Protein AF-A0A7U9DTU9-F1 (afdb_monomer_lite)

Organism: NCBI:txid1200984

Foldseek 3Di:
DAWDCDPVRDIDDDDDDPVNLVVVLVVLCVQQVLLQAEAEAADDPNDPLNSSRPVNNVVNVHYYHYPPDLPDQPPVVVVVVIPLPDQDPVLCPDCPGSSVSCCVRGDRDDPPPPPPDD

Secondary structure (DSSP, 8-state):
-EEE--TTSS-EEE---HHHHHHHHHHHHHHTGGGSSEEEE-S-TTSTHHHHHHHHHHTTT-EEEE---TTS---GGGGTTS---PPPTTGGG-TTSHHHHHHHHH------------

Structure (mmCIF, N/CA/C/O backbone):
data_AF-A0A7U9DTU9-F1
#
_entry.id   AF-A0A7U9DTU9-F1
#
loop_
_atom_site.group_PDB
_atom_site.id
_atom_site.type_symbol
_atom_site.label_atom_id
_atom_site.label_alt_id
_atom_site.label_comp_id
_atom_site.label_asym_id
_atom_site.label_entity_id
_atom_site.label_seq_id
_atom_site.pdbx_PDB_ins_code
_atom_site.Cartn_x
_atom_site.Cartn_y
_atom_site.Cartn_z
_atom_site.occupancy
_atom_site.B_iso_or_equiv
_atom_site.auth_seq_id
_atom_site.auth_comp_id
_atom_site.auth_asym_id
_atom_site.auth_atom_id
_atom_site.pdbx_PDB_model_num
ATOM 1 N N . MET A 1 1 ? -0.194 1.033 -13.771 1.00 90.25 1 MET A N 1
ATOM 2 C CA . MET A 1 1 ? 1.094 0.638 -14.382 1.00 90.25 1 MET A CA 1
ATOM 3 C C . MET A 1 1 ? 2.208 1.341 -13.628 1.00 90.25 1 MET A C 1
ATOM 5 O O . MET A 1 1 ? 2.051 2.524 -13.355 1.00 90.25 1 MET A O 1
ATOM 9 N N . ILE A 1 2 ? 3.275 0.627 -13.269 1.00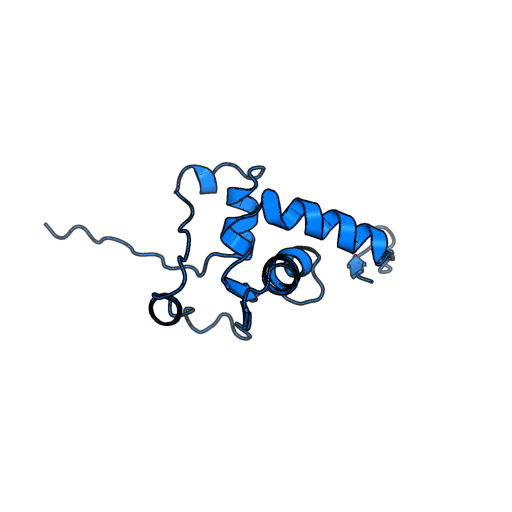 93.00 2 ILE A N 1
ATOM 10 C CA . ILE A 1 2 ? 4.460 1.169 -12.576 1.00 93.00 2 ILE A CA 1
ATOM 11 C C . ILE A 1 2 ? 5.685 0.922 -13.457 1.00 93.00 2 ILE A C 1
ATOM 13 O O . ILE A 1 2 ? 5.783 -0.138 -14.070 1.00 93.00 2 ILE A O 1
ATOM 17 N N . TYR A 1 3 ? 6.613 1.875 -13.540 1.00 94.06 3 TYR A N 1
ATOM 18 C CA . TYR A 1 3 ? 7.859 1.710 -14.293 1.00 94.06 3 TYR A CA 1
ATOM 19 C C . TYR A 1 3 ? 9.034 1.425 -13.358 1.00 94.06 3 TYR A C 1
ATOM 21 O O . TYR A 1 3 ? 9.155 2.031 -12.299 1.00 94.06 3 TYR A O 1
ATOM 29 N N . THR A 1 4 ? 9.924 0.527 -13.779 1.00 91.69 4 THR A N 1
ATOM 30 C CA . THR A 1 4 ? 11.178 0.201 -13.076 1.00 91.69 4 THR A CA 1
ATOM 31 C C . THR A 1 4 ? 12.372 0.403 -14.007 1.00 91.69 4 THR A C 1
ATOM 33 O O . THR A 1 4 ? 12.200 0.354 -15.222 1.00 91.69 4 THR A O 1
ATOM 36 N N . SER A 1 5 ? 13.576 0.636 -13.472 1.00 90.75 5 SER A N 1
ATOM 37 C CA . SER A 1 5 ? 14.767 1.043 -14.247 1.00 90.75 5 SER A CA 1
ATOM 38 C C . SER A 1 5 ? 15.164 0.076 -15.373 1.00 90.75 5 SER A C 1
ATOM 40 O O . SER A 1 5 ? 15.612 0.524 -16.425 1.00 90.75 5 SER A O 1
ATOM 42 N N . GLY A 1 6 ? 14.943 -1.230 -15.188 1.00 89.19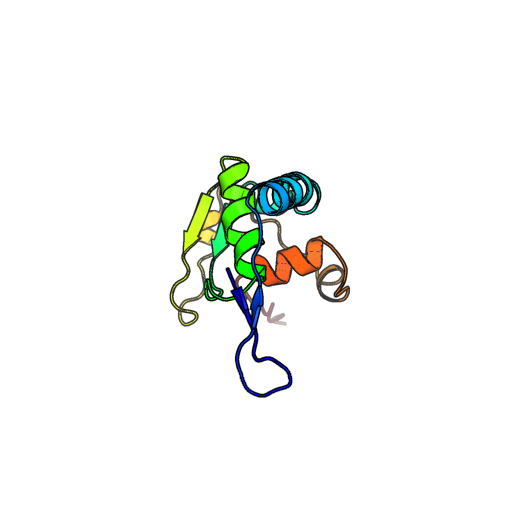 6 GLY A N 1
ATOM 43 C CA . GLY A 1 6 ? 15.267 -2.268 -16.168 1.00 89.19 6 GLY A CA 1
ATOM 44 C C . GLY A 1 6 ? 16.776 -2.518 -16.321 1.00 89.19 6 GLY A C 1
ATOM 45 O O . GLY A 1 6 ? 17.583 -1.601 -16.419 1.00 89.19 6 GLY A O 1
ATOM 46 N N . SER A 1 7 ? 17.181 -3.787 -16.404 1.00 91.12 7 SER A N 1
ATOM 47 C CA . SER A 1 7 ? 18.598 -4.181 -16.524 1.00 91.12 7 SER A CA 1
ATOM 48 C C . SER A 1 7 ? 19.285 -3.741 -17.825 1.00 91.12 7 SER A C 1
ATOM 50 O O . SER A 1 7 ? 20.506 -3.720 -17.897 1.00 91.12 7 SER A O 1
ATOM 52 N N . THR A 1 8 ? 18.517 -3.381 -18.856 1.00 92.50 8 THR A N 1
ATOM 53 C CA . THR A 1 8 ? 19.020 -2.949 -20.171 1.00 92.50 8 THR A CA 1
ATOM 54 C C . THR A 1 8 ? 19.100 -1.423 -20.307 1.00 92.50 8 THR A C 1
ATOM 56 O O . THR A 1 8 ? 19.211 -0.919 -21.422 1.00 92.50 8 THR A O 1
ATOM 59 N N . GLY A 1 9 ? 18.932 -0.677 -19.207 1.00 92.12 9 GLY A N 1
ATOM 60 C CA . GLY A 1 9 ? 18.902 0.792 -19.199 1.00 92.12 9 GLY A CA 1
ATOM 61 C C . GLY A 1 9 ? 17.630 1.418 -19.787 1.00 92.12 9 GLY A C 1
ATOM 62 O O . GLY A 1 9 ? 17.535 2.638 -19.885 1.00 92.12 9 GLY A O 1
ATOM 63 N N . ARG A 1 10 ? 16.644 0.601 -20.181 1.00 93.69 10 ARG A N 1
ATOM 64 C CA . ARG A 1 10 ? 15.322 1.051 -20.638 1.00 93.69 10 ARG A CA 1
ATOM 65 C C . ARG A 1 10 ? 14.273 0.672 -19.593 1.00 93.69 10 ARG A C 1
ATOM 67 O O . ARG A 1 10 ? 14.215 -0.514 -19.246 1.00 93.69 10 ARG A O 1
ATOM 74 N N . PRO A 1 11 ? 13.430 1.620 -19.140 1.00 95.25 11 PRO A N 1
ATOM 75 C CA . PRO A 1 11 ? 12.416 1.316 -18.151 1.00 95.25 11 PRO A CA 1
ATOM 76 C C . PRO A 1 11 ? 11.455 0.220 -18.608 1.00 95.25 11 PRO A C 1
ATOM 78 O O . PRO A 1 11 ? 11.002 0.210 -19.754 1.00 95.25 11 PRO A O 1
ATOM 81 N N . LYS A 1 12 ? 11.121 -0.691 -17.693 1.00 94.75 12 LYS A N 1
ATOM 82 C CA . LYS A 1 12 ? 10.145 -1.759 -17.923 1.00 94.75 12 LYS A CA 1
ATOM 83 C C . LYS A 1 12 ? 8.843 -1.422 -17.214 1.00 94.75 12 LYS A C 1
ATOM 85 O O . LYS A 1 12 ? 8.845 -1.114 -16.022 1.00 94.75 12 LYS A O 1
ATOM 90 N N . GLY A 1 13 ? 7.747 -1.495 -17.960 1.00 94.50 13 GLY A N 1
ATOM 91 C CA . GLY A 1 13 ? 6.402 -1.315 -17.442 1.00 94.50 13 GLY A CA 1
ATOM 92 C C . GLY A 1 13 ? 5.877 -2.579 -16.774 1.00 94.50 13 GLY A C 1
ATOM 93 O O . GLY A 1 13 ? 5.785 -3.623 -17.412 1.00 94.50 13 GLY A O 1
ATOM 94 N N . VAL A 1 14 ? 5.496 -2.471 -15.507 1.00 95.19 14 VAL A N 1
ATOM 95 C CA . VAL A 1 14 ? 4.771 -3.500 -14.763 1.00 95.19 14 VAL A CA 1
ATOM 96 C C . VAL A 1 14 ? 3.280 -3.184 -14.844 1.00 95.19 14 VAL A C 1
ATOM 98 O O . VAL A 1 14 ? 2.807 -2.145 -14.361 1.00 95.19 14 VAL A O 1
ATOM 101 N N . VAL A 1 15 ? 2.538 -4.079 -15.492 1.00 96.31 15 VAL A N 1
ATOM 102 C CA . VAL A 1 15 ? 1.077 -4.024 -15.584 1.00 96.31 15 VAL A CA 1
ATOM 103 C C . VAL A 1 15 ? 0.493 -4.805 -14.413 1.00 96.31 15 VAL A C 1
ATOM 105 O O . VAL A 1 15 ? 0.930 -5.912 -14.119 1.00 96.31 15 VAL A O 1
ATOM 108 N N . ILE A 1 16 ? -0.480 -4.202 -13.733 1.00 94.88 16 ILE A N 1
ATOM 109 C CA . ILE A 1 16 ? -1.194 -4.804 -12.607 1.00 94.88 16 ILE A CA 1
ATOM 110 C C . ILE A 1 16 ? -2.669 -4.772 -12.976 1.00 94.88 16 ILE A C 1
ATOM 112 O O . ILE A 1 16 ? -3.209 -3.701 -13.259 1.00 94.88 16 ILE A O 1
ATOM 116 N N . GLU A 1 17 ? -3.305 -5.935 -12.988 1.00 97.62 17 GLU A N 1
ATOM 117 C CA . GLU A 1 17 ? -4.732 -6.036 -13.256 1.00 97.62 17 GLU A CA 1
ATOM 118 C C . GLU A 1 17 ? -5.561 -5.591 -12.048 1.00 97.62 17 GLU A C 1
ATOM 120 O O . GLU A 1 17 ? -5.176 -5.790 -10.893 1.00 97.62 17 GLU A O 1
ATOM 125 N N . HIS A 1 18 ? -6.749 -5.041 -12.308 1.00 96.81 18 HIS A N 1
ATOM 126 C CA . HIS A 1 18 ? -7.660 -4.606 -11.248 1.00 96.81 18 HIS A CA 1
ATOM 127 C C . HIS A 1 18 ? -8.023 -5.739 -10.279 1.00 96.81 18 HIS A C 1
ATOM 129 O O . HIS A 1 18 ? -8.082 -5.509 -9.073 1.00 96.81 18 HIS A O 1
ATOM 135 N N . HIS A 1 19 ? -8.218 -6.966 -10.775 1.00 97.94 19 HIS A N 1
ATOM 136 C CA . HIS A 1 19 ? -8.566 -8.115 -9.936 1.00 97.94 19 HIS A CA 1
ATOM 137 C C . HIS A 1 19 ? -7.417 -8.502 -8.983 1.00 97.94 19 HIS A C 1
ATOM 139 O O . HIS A 1 19 ? -7.648 -8.827 -7.814 1.00 97.94 19 HIS A O 1
ATOM 145 N N . ALA A 1 20 ? -6.170 -8.417 -9.461 1.00 97.50 20 ALA A N 1
ATOM 146 C CA . ALA A 1 20 ? -4.980 -8.696 -8.668 1.00 97.50 20 ALA A CA 1
ATOM 147 C C . ALA A 1 20 ? -4.818 -7.644 -7.565 1.00 97.50 20 ALA A C 1
ATOM 149 O O . ALA A 1 20 ? -4.599 -7.988 -6.402 1.00 97.50 20 ALA A O 1
ATOM 150 N N . LEU A 1 21 ? -5.024 -6.367 -7.906 1.00 96.19 21 LEU A N 1
ATOM 151 C CA . LEU A 1 21 ? -5.025 -5.274 -6.936 1.00 96.19 21 LEU A CA 1
ATOM 152 C C . LEU A 1 21 ? -6.140 -5.436 -5.891 1.00 96.19 21 LEU A C 1
ATOM 154 O O . LEU A 1 21 ? -5.878 -5.308 -4.699 1.00 96.19 21 LEU A O 1
ATOM 158 N N . ALA A 1 22 ? -7.366 -5.758 -6.305 1.00 97.19 22 ALA A N 1
ATOM 159 C CA . ALA A 1 22 ? -8.482 -5.967 -5.383 1.00 97.19 22 ALA A CA 1
ATOM 160 C C . ALA A 1 22 ? -8.206 -7.119 -4.402 1.00 97.19 22 ALA A C 1
ATOM 162 O O . ALA A 1 22 ? -8.440 -6.986 -3.200 1.00 97.19 22 ALA A O 1
ATOM 163 N N . THR A 1 23 ? -7.635 -8.222 -4.895 1.00 97.69 23 THR A N 1
ATOM 164 C CA . THR A 1 23 ? -7.234 -9.373 -4.070 1.00 97.69 23 THR A CA 1
ATOM 165 C C . THR A 1 23 ? -6.152 -8.988 -3.062 1.00 97.69 23 THR A C 1
ATOM 167 O O . THR A 1 23 ? -6.236 -9.343 -1.883 1.00 97.69 23 THR A O 1
ATOM 170 N N . TYR A 1 24 ? -5.149 -8.228 -3.509 1.00 96.25 24 TYR A N 1
ATOM 171 C CA . TYR A 1 24 ? -4.112 -7.689 -2.638 1.00 96.25 24 TYR A CA 1
ATOM 172 C C . TYR A 1 24 ? -4.712 -6.810 -1.533 1.00 96.25 24 TYR A C 1
ATOM 174 O O . TYR A 1 24 ? -4.435 -7.039 -0.358 1.00 96.25 24 TYR A O 1
ATOM 182 N N . LEU A 1 25 ? -5.582 -5.858 -1.884 1.00 95.50 25 LEU A N 1
ATOM 183 C CA . LEU A 1 25 ? -6.188 -4.929 -0.926 1.00 95.50 25 LEU A CA 1
ATOM 184 C C . LEU A 1 25 ? -7.101 -5.635 0.081 1.00 95.50 25 LEU A C 1
ATOM 186 O O . LEU A 1 25 ? -7.104 -5.279 1.258 1.00 95.50 25 LEU A O 1
ATOM 190 N N . HIS A 1 26 ? -7.814 -6.683 -0.338 1.00 96.06 26 HIS A N 1
ATOM 191 C CA . HIS A 1 26 ? -8.593 -7.514 0.577 1.00 96.06 26 HIS A CA 1
ATOM 192 C C . HIS A 1 26 ? -7.712 -8.132 1.676 1.00 96.06 26 HIS A C 1
ATOM 194 O O . HIS A 1 26 ? -8.058 -8.069 2.855 1.00 96.06 26 HIS A O 1
ATOM 200 N N . ARG A 1 27 ? -6.533 -8.657 1.311 1.00 95.00 27 ARG A N 1
ATOM 201 C CA . ARG A 1 27 ? -5.550 -9.167 2.283 1.00 95.00 27 ARG A CA 1
ATOM 202 C C . ARG A 1 27 ? -4.878 -8.049 3.078 1.00 95.00 27 ARG A C 1
ATOM 204 O O . ARG A 1 27 ? -4.605 -8.223 4.264 1.00 95.00 27 ARG A O 1
ATOM 211 N N . ALA A 1 28 ? -4.619 -6.906 2.451 1.00 90.31 28 ALA A N 1
ATOM 212 C CA . ALA A 1 28 ? -3.976 -5.765 3.091 1.00 90.31 28 ALA A CA 1
ATOM 213 C C . ALA A 1 28 ? -4.807 -5.233 4.268 1.00 90.31 28 ALA A C 1
ATOM 215 O O . ALA A 1 28 ? -4.241 -4.902 5.303 1.00 90.31 28 ALA A O 1
ATOM 216 N N . ARG A 1 29 ? -6.142 -5.230 4.163 1.00 89.12 29 ARG A N 1
ATOM 217 C CA . ARG A 1 29 ? -7.038 -4.769 5.240 1.00 89.12 29 ARG A CA 1
ATOM 218 C C . ARG A 1 29 ? -6.889 -5.554 6.543 1.00 89.12 29 ARG A C 1
ATOM 220 O O . ARG A 1 29 ? -6.931 -4.956 7.613 1.00 89.12 29 ARG A O 1
ATOM 227 N N . SER A 1 30 ? -6.725 -6.874 6.470 1.00 87.94 30 SER A N 1
ATOM 228 C CA . SER A 1 30 ? -6.516 -7.706 7.663 1.00 87.94 30 SER A CA 1
ATOM 229 C C . SER A 1 30 ? -5.053 -7.720 8.108 1.00 87.94 30 SER A C 1
ATOM 231 O O . SER A 1 30 ? -4.775 -7.697 9.303 1.00 87.94 30 SER A O 1
ATOM 233 N N . THR A 1 31 ? -4.117 -7.703 7.156 1.00 87.12 31 THR A N 1
ATOM 234 C CA . THR A 1 31 ? -2.668 -7.736 7.425 1.00 87.12 31 THR A CA 1
ATOM 235 C C . THR A 1 31 ? -2.167 -6.433 8.054 1.00 87.12 31 THR A C 1
ATOM 237 O O . THR A 1 31 ? -1.338 -6.452 8.962 1.00 87.12 31 THR A O 1
ATOM 240 N N . TYR A 1 32 ? -2.701 -5.299 7.599 1.00 80.69 32 TYR A N 1
ATOM 241 C CA . TYR A 1 32 ? -2.351 -3.947 8.028 1.00 80.69 32 TYR A CA 1
ATOM 242 C C . TYR A 1 32 ? -3.562 -3.259 8.660 1.00 80.69 32 TYR A C 1
ATOM 244 O O . TYR A 1 32 ? -3.949 -2.161 8.262 1.00 80.69 32 TYR A O 1
ATOM 252 N N . SER A 1 33 ? -4.184 -3.900 9.650 1.00 79.94 33 SER A N 1
ATOM 253 C CA . SER A 1 33 ? -5.410 -3.395 10.287 1.00 79.94 33 SER A CA 1
ATOM 254 C C . SER A 1 33 ? -5.282 -1.954 10.804 1.00 79.94 33 SER A C 1
ATOM 256 O O . SER A 1 33 ? -6.218 -1.169 10.657 1.00 79.94 33 SER A O 1
ATOM 258 N N . ALA A 1 34 ? -4.102 -1.562 11.296 1.00 74.69 34 ALA A N 1
ATOM 259 C CA . ALA A 1 34 ? -3.796 -0.194 11.731 1.00 74.69 34 ALA A CA 1
ATOM 260 C C . ALA A 1 34 ? -3.917 0.869 10.615 1.00 74.69 34 ALA A C 1
ATOM 262 O O . ALA A 1 34 ? -4.112 2.045 10.904 1.00 74.69 34 ALA A O 1
ATOM 263 N N . MET A 1 35 ? -3.833 0.468 9.343 1.00 79.44 35 MET A N 1
ATOM 264 C CA . MET A 1 35 ? -3.926 1.356 8.180 1.00 79.44 35 MET A CA 1
ATOM 265 C C . MET A 1 35 ? -5.349 1.484 7.621 1.00 79.44 35 MET A C 1
ATOM 267 O O . MET A 1 35 ? -5.550 2.169 6.624 1.00 79.44 35 MET A O 1
ATOM 271 N N . THR A 1 36 ? -6.345 0.822 8.217 1.00 84.75 36 THR A N 1
ATOM 272 C CA . THR A 1 36 ? -7.736 0.874 7.725 1.00 84.75 36 THR A CA 1
ATOM 273 C C . THR A 1 36 ? -8.477 2.153 8.121 1.00 84.75 36 THR A C 1
ATOM 275 O O . THR A 1 36 ? -9.438 2.519 7.452 1.00 84.75 36 THR A O 1
ATOM 278 N N . GLY A 1 37 ? -8.028 2.842 9.177 1.00 81.94 37 GLY A N 1
ATOM 279 C CA . GLY A 1 37 ? -8.647 4.070 9.678 1.00 81.94 37 GLY A CA 1
ATOM 280 C C . GLY A 1 37 ? -8.134 5.324 8.975 1.00 81.94 37 GLY A C 1
ATOM 281 O O . GLY A 1 37 ? -8.820 5.909 8.144 1.00 81.94 37 GLY A O 1
ATOM 282 N N . VAL A 1 38 ? -6.926 5.760 9.322 1.00 79.44 38 VAL A N 1
ATOM 283 C CA . VAL A 1 38 ? -6.313 6.969 8.760 1.00 79.44 38 VAL A CA 1
ATOM 284 C C . VAL A 1 38 ? -4.888 6.662 8.342 1.00 79.44 38 VAL A C 1
ATOM 286 O O . VAL A 1 38 ? -4.153 6.065 9.120 1.00 79.44 38 VAL A O 1
ATOM 289 N N . THR A 1 39 ? -4.479 7.090 7.149 1.00 77.31 39 THR A N 1
ATOM 290 C CA . THR A 1 39 ? -3.074 7.047 6.716 1.00 77.31 39 THR A CA 1
ATOM 291 C C . THR A 1 39 ? -2.590 8.419 6.271 1.00 77.31 39 THR A C 1
ATOM 293 O O . THR A 1 39 ? -3.374 9.302 5.914 1.00 77.31 39 THR A O 1
ATOM 296 N N . VAL A 1 40 ? -1.270 8.595 6.283 1.00 77.31 40 VAL A N 1
ATOM 297 C CA . VAL A 1 40 ? -0.602 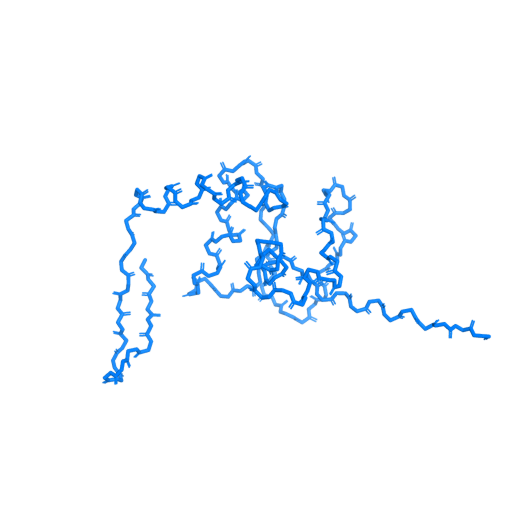9.763 5.715 1.00 77.31 40 VAL A CA 1
ATOM 298 C C . VAL A 1 40 ? 0.166 9.310 4.485 1.00 77.31 40 VAL A C 1
ATOM 300 O O . VAL A 1 40 ? 0.978 8.395 4.558 1.00 77.31 40 VAL A O 1
ATOM 303 N N . LEU A 1 41 ? -0.080 9.956 3.353 1.00 79.56 41 LEU A N 1
ATOM 304 C CA . LEU A 1 41 ? 0.618 9.701 2.108 1.00 79.56 41 LEU A CA 1
ATOM 305 C C . LEU A 1 41 ? 1.707 10.755 1.897 1.00 79.56 41 LEU A C 1
ATOM 307 O O . LEU A 1 41 ? 1.400 11.917 1.641 1.00 79.56 41 LEU A O 1
ATOM 311 N N . HIS A 1 42 ? 2.968 10.333 1.978 1.00 74.75 42 HIS A N 1
ATOM 312 C CA . HIS A 1 42 ? 4.146 11.194 1.793 1.00 74.75 42 HIS A CA 1
ATOM 313 C C . HIS A 1 42 ? 5.126 10.667 0.727 1.00 74.75 42 HIS A C 1
ATOM 315 O O . HIS A 1 42 ? 6.146 11.297 0.445 1.00 74.75 42 HIS A O 1
ATOM 321 N N . SER A 1 43 ? 4.862 9.489 0.157 1.00 75.62 43 SER A N 1
ATOM 322 C CA . SER A 1 43 ? 5.671 8.879 -0.898 1.00 75.62 43 SER A CA 1
ATOM 323 C C . SER A 1 43 ? 5.160 9.270 -2.293 1.00 75.62 43 SER A C 1
ATOM 325 O O . SER A 1 43 ? 3.953 9.444 -2.484 1.00 75.62 43 SER A O 1
ATOM 327 N N . PRO A 1 44 ? 6.041 9.369 -3.308 1.00 82.19 44 PRO A N 1
ATOM 328 C CA . PRO A 1 44 ? 5.607 9.573 -4.686 1.00 82.19 44 PRO A CA 1
ATOM 329 C C . PRO A 1 44 ? 4.652 8.469 -5.161 1.00 82.19 44 PRO A C 1
ATOM 331 O O . PRO A 1 44 ? 4.871 7.285 -4.898 1.00 82.19 44 PRO A O 1
ATOM 334 N N . LEU A 1 45 ? 3.635 8.839 -5.946 1.00 85.56 45 LEU A N 1
ATOM 335 C CA . LEU A 1 45 ? 2.662 7.892 -6.519 1.00 85.56 45 LEU A CA 1
ATOM 336 C C . LEU A 1 45 ? 3.294 6.854 -7.466 1.00 85.56 45 LEU A C 1
ATOM 338 O O . LEU A 1 45 ? 2.664 5.853 -7.789 1.00 85.56 45 LEU A O 1
ATOM 342 N N . ALA A 1 46 ? 4.528 7.095 -7.916 1.00 86.75 46 ALA A N 1
ATOM 343 C CA . ALA A 1 46 ? 5.260 6.201 -8.806 1.00 86.75 46 ALA A CA 1
ATOM 344 C C . ALA A 1 46 ? 5.782 4.923 -8.120 1.00 86.75 46 ALA A C 1
ATOM 346 O O . ALA A 1 46 ? 6.163 3.990 -8.823 1.00 86.75 46 ALA A O 1
ATOM 347 N N . PHE A 1 47 ? 5.811 4.867 -6.783 1.00 87.44 47 PHE A N 1
ATOM 348 C CA . PHE A 1 47 ? 6.237 3.682 -6.031 1.00 87.44 47 PHE A CA 1
ATOM 349 C C . PHE A 1 47 ? 5.054 2.779 -5.669 1.00 87.44 47 PHE A C 1
ATOM 351 O O . PHE A 1 47 ? 3.953 3.251 -5.394 1.00 87.44 47 PHE A O 1
ATOM 358 N N . ASP A 1 48 ? 5.294 1.471 -5.617 1.00 88.38 48 ASP A N 1
ATOM 359 C CA . ASP A 1 48 ? 4.296 0.464 -5.243 1.00 88.38 48 ASP A CA 1
ATOM 360 C C . ASP A 1 48 ? 3.861 0.566 -3.773 1.00 88.38 48 ASP A C 1
ATOM 362 O O . ASP A 1 48 ? 2.682 0.392 -3.478 1.00 88.38 48 ASP A O 1
ATOM 366 N N . LEU A 1 49 ? 4.767 0.952 -2.871 1.00 82.06 49 LEU A N 1
ATOM 367 C CA . LEU A 1 49 ? 4.490 1.212 -1.453 1.00 82.06 49 LEU A CA 1
ATOM 368 C C . LEU A 1 49 ? 3.293 2.162 -1.240 1.00 82.06 49 LEU A C 1
ATOM 370 O O . LEU A 1 49 ? 2.481 1.986 -0.329 1.00 82.06 49 LEU A O 1
ATOM 374 N N . THR A 1 50 ? 3.154 3.150 -2.125 1.00 86.12 50 THR A N 1
ATOM 375 C CA . THR A 1 50 ? 2.072 4.140 -2.116 1.00 86.12 50 THR A CA 1
ATOM 376 C C . THR A 1 50 ? 0.696 3.490 -2.297 1.00 86.12 50 THR A C 1
ATOM 378 O O . THR A 1 50 ? -0.289 3.979 -1.747 1.00 86.12 50 THR A O 1
ATOM 381 N N . ILE A 1 51 ? 0.602 2.362 -3.009 1.00 91.88 51 ILE A N 1
ATOM 382 C CA . ILE A 1 51 ? -0.665 1.653 -3.237 1.00 91.88 51 ILE A CA 1
ATOM 383 C C . ILE A 1 51 ? -1.273 1.187 -1.916 1.00 91.88 51 ILE A C 1
ATOM 385 O O . ILE A 1 51 ? -2.467 1.383 -1.690 1.00 91.88 51 ILE A O 1
ATOM 389 N N . THR A 1 52 ? -0.466 0.619 -1.023 1.00 89.25 52 THR A N 1
ATOM 390 C CA . THR A 1 52 ? -0.926 0.155 0.291 1.00 89.25 52 THR A CA 1
ATOM 391 C C . THR A 1 52 ? -1.388 1.327 1.151 1.00 89.25 52 THR A C 1
ATOM 393 O O . THR A 1 52 ? -2.465 1.260 1.742 1.00 89.25 52 THR A O 1
ATOM 396 N N . ALA A 1 53 ? -0.603 2.408 1.185 1.00 85.88 53 ALA A N 1
ATOM 397 C CA . ALA A 1 53 ? -0.883 3.622 1.952 1.00 85.88 53 ALA A CA 1
ATOM 398 C C . ALA A 1 53 ? -2.191 4.300 1.533 1.00 85.88 53 ALA A C 1
ATOM 400 O O . ALA A 1 53 ? -2.966 4.749 2.376 1.00 85.88 53 ALA A O 1
ATOM 401 N N . LEU A 1 54 ? -2.412 4.372 0.221 1.00 91.00 54 LEU A N 1
ATOM 402 C CA . LEU A 1 54 ? -3.522 5.081 -0.393 1.00 91.00 54 LEU A CA 1
ATOM 403 C C . LEU A 1 54 ? -4.803 4.247 -0.354 1.00 91.00 54 LEU A C 1
ATOM 405 O O . LEU A 1 54 ? -5.842 4.725 0.083 1.00 91.00 54 LEU A O 1
ATOM 409 N N . TRP A 1 55 ? -4.755 2.994 -0.804 1.00 94.88 55 TRP A N 1
ATOM 410 C CA . TRP A 1 55 ? -5.981 2.244 -1.079 1.00 94.88 55 TRP A CA 1
ATOM 411 C C . TRP A 1 55 ? -6.487 1.406 0.095 1.00 94.88 55 TRP A C 1
ATOM 413 O O . TRP A 1 55 ? -7.687 1.142 0.166 1.00 94.88 55 TRP A O 1
ATOM 423 N N . THR A 1 56 ? -5.629 1.005 1.038 1.00 92.44 56 THR A N 1
ATOM 424 C CA . THR A 1 56 ? -6.067 0.231 2.217 1.00 92.44 56 THR A CA 1
ATOM 425 C C . THR A 1 56 ? -7.116 0.974 3.059 1.00 92.44 56 THR A C 1
ATOM 427 O O . THR A 1 56 ? -8.176 0.390 3.287 1.00 92.44 56 THR A O 1
ATOM 430 N N . PRO A 1 57 ? -6.908 2.242 3.477 1.00 90.25 57 PRO A N 1
ATOM 431 C CA . PRO A 1 57 ? -7.942 2.993 4.195 1.00 90.25 57 PRO A CA 1
ATOM 432 C C . PRO A 1 57 ? -9.148 3.303 3.307 1.00 90.25 57 PRO A C 1
ATOM 434 O O . PRO A 1 57 ? -10.277 3.065 3.722 1.00 90.25 57 PRO A O 1
ATOM 437 N N . LEU A 1 58 ? -8.945 3.751 2.061 1.00 94.56 58 LEU A N 1
ATOM 438 C CA . LEU A 1 58 ? -10.055 4.155 1.186 1.00 94.56 58 LEU A CA 1
ATOM 439 C C . LEU A 1 58 ? -11.018 3.000 0.886 1.00 94.56 58 LEU A C 1
ATOM 441 O O . LEU A 1 58 ? -12.231 3.188 0.868 1.00 94.56 58 LEU A O 1
ATOM 445 N N . THR A 1 59 ? -10.502 1.782 0.711 1.00 95.50 59 THR A N 1
ATOM 446 C CA . THR A 1 59 ? -11.343 0.587 0.511 1.00 95.50 59 THR A CA 1
ATOM 447 C C . THR A 1 59 ? -11.960 0.045 1.803 1.00 95.50 59 THR A C 1
ATOM 449 O O . THR A 1 59 ? -12.818 -0.839 1.749 1.00 95.50 59 THR A O 1
ATOM 452 N N . ALA A 1 60 ? -11.548 0.560 2.964 1.00 91.81 60 ALA A N 1
ATOM 453 C CA . ALA A 1 60 ? -12.101 0.235 4.274 1.00 91.81 60 ALA A CA 1
ATOM 454 C C . ALA A 1 60 ? -13.059 1.311 4.824 1.00 91.81 60 ALA A C 1
ATOM 456 O O . ALA A 1 60 ? -13.628 1.102 5.891 1.00 91.81 60 ALA A O 1
ATOM 457 N N . GLY A 1 61 ? -13.267 2.419 4.100 1.00 92.56 61 GLY A N 1
ATOM 458 C CA . GLY A 1 61 ? -14.064 3.566 4.558 1.00 92.56 61 GLY A CA 1
ATOM 459 C C . GLY A 1 61 ? -13.288 4.571 5.419 1.00 92.56 61 GLY A C 1
ATOM 460 O O . GLY A 1 61 ? -13.894 5.444 6.032 1.00 92.56 61 GLY A O 1
ATOM 461 N N . GLY A 1 62 ? -11.964 4.437 5.478 1.00 88.25 62 GLY A N 1
ATOM 462 C CA . GLY A 1 62 ? -11.049 5.354 6.145 1.00 88.25 62 GLY A CA 1
ATOM 463 C C . GLY A 1 62 ? -10.624 6.545 5.282 1.00 88.25 62 GLY A C 1
ATOM 464 O O . GLY A 1 62 ? -11.119 6.759 4.174 1.00 88.25 62 GLY A O 1
ATOM 465 N N . THR A 1 63 ? -9.648 7.301 5.782 1.00 85.06 63 THR A N 1
ATOM 466 C CA . THR A 1 63 ? -9.195 8.576 5.203 1.00 85.06 63 THR A CA 1
ATOM 467 C C . THR A 1 63 ? -7.698 8.557 4.895 1.00 85.06 63 THR A C 1
ATOM 469 O O . THR A 1 63 ? -6.908 7.946 5.614 1.00 85.06 63 THR A O 1
ATOM 472 N N . VAL A 1 64 ? -7.294 9.272 3.841 1.00 85.56 64 VAL A N 1
ATOM 473 C CA . VAL A 1 64 ? -5.886 9.494 3.479 1.00 85.56 64 VAL A CA 1
ATOM 474 C C . VAL A 1 64 ? -5.574 10.980 3.564 1.00 85.56 64 VAL A C 1
ATOM 476 O O . VAL A 1 64 ? -6.252 11.797 2.943 1.00 85.56 64 VAL A O 1
ATOM 479 N N . HIS A 1 65 ? -4.517 11.334 4.286 1.00 80.50 65 HIS A N 1
ATOM 480 C CA . HIS A 1 65 ? -4.005 12.699 4.346 1.00 80.50 65 HIS A CA 1
ATOM 481 C C . HIS A 1 65 ? -2.769 12.849 3.474 1.00 80.50 65 HIS A C 1
ATOM 483 O O . HIS A 1 65 ? -1.802 12.110 3.622 1.00 80.50 65 HIS A O 1
ATOM 489 N N . LEU A 1 66 ? -2.781 13.831 2.578 1.00 80.81 66 LEU A N 1
ATOM 490 C CA . LEU A 1 66 ? -1.650 14.107 1.701 1.00 80.81 66 LEU A CA 1
ATOM 491 C C . LEU A 1 66 ? -0.624 14.986 2.425 1.00 80.81 66 LEU A C 1
ATOM 493 O O . LEU A 1 66 ? -0.931 16.111 2.817 1.00 80.81 66 LEU A O 1
ATOM 497 N N . ALA A 1 67 ? 0.601 14.490 2.561 1.00 74.12 67 ALA A N 1
ATOM 498 C CA . ALA A 1 67 ? 1.761 15.251 3.006 1.00 74.12 67 ALA A CA 1
ATOM 499 C C . ALA A 1 67 ? 2.666 15.502 1.792 1.00 74.12 67 ALA A C 1
ATOM 501 O O . ALA A 1 67 ? 3.587 14.741 1.505 1.00 74.12 67 ALA A O 1
ATOM 502 N N . LEU A 1 68 ? 2.350 16.560 1.039 1.00 61.94 68 LEU A N 1
ATOM 503 C CA . LEU A 1 68 ? 2.988 16.873 -0.249 1.00 61.94 68 LEU A CA 1
ATOM 504 C C . LEU A 1 68 ? 4.418 17.424 -0.116 1.00 61.94 68 LEU A C 1
ATOM 506 O O . LEU A 1 68 ? 5.145 17.473 -1.107 1.00 61.94 68 LEU A O 1
ATOM 510 N N . THR A 1 69 ? 4.835 17.791 1.097 1.00 54.56 69 THR A N 1
ATOM 511 C CA . THR A 1 69 ? 6.174 18.316 1.369 1.00 54.56 69 THR A CA 1
ATOM 512 C C . THR A 1 69 ? 6.722 17.684 2.645 1.00 54.56 69 THR A C 1
ATOM 514 O O . THR A 1 69 ? 6.089 17.756 3.694 1.00 54.56 69 THR A O 1
ATOM 517 N N . LEU A 1 70 ? 7.918 17.088 2.573 1.00 53.19 70 LEU A N 1
ATOM 518 C CA . LEU A 1 70 ? 8.616 16.499 3.730 1.00 53.19 70 LEU A CA 1
ATOM 519 C C . LEU A 1 70 ? 9.208 17.555 4.687 1.00 53.19 70 LEU A C 1
ATOM 521 O O . LEU A 1 70 ? 9.891 17.197 5.643 1.00 53.19 70 LEU A O 1
ATOM 525 N N . THR A 1 71 ? 9.015 18.848 4.406 1.00 49.41 71 THR A N 1
ATOM 526 C CA . THR A 1 71 ? 9.609 19.953 5.173 1.00 49.41 71 THR A CA 1
ATOM 527 C C . THR A 1 71 ? 8.860 20.274 6.456 1.00 49.41 71 THR A C 1
ATOM 529 O O . THR A 1 71 ? 9.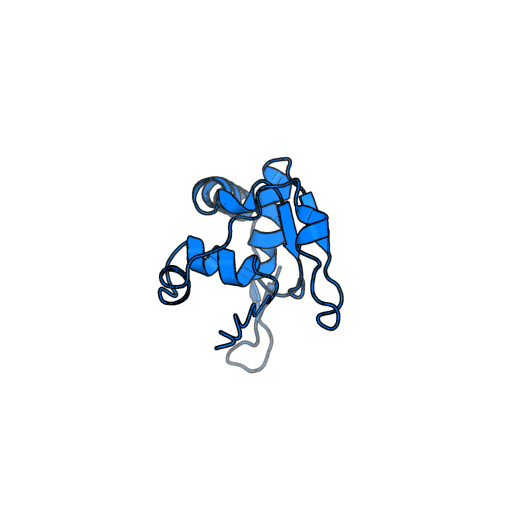478 20.792 7.378 1.00 49.41 71 THR A O 1
ATOM 532 N N . GLU A 1 72 ? 7.570 19.943 6.546 1.00 43.06 72 GLU A N 1
ATOM 533 C CA . GLU A 1 72 ? 6.776 20.202 7.745 1.00 43.06 72 GLU A CA 1
ATOM 534 C C . GLU A 1 72 ? 6.527 18.893 8.505 1.00 43.06 72 GLU A C 1
ATOM 536 O O . GLU A 1 72 ? 6.066 17.914 7.903 1.00 43.06 72 GLU A O 1
ATOM 541 N N . PRO A 1 73 ? 6.816 18.830 9.819 1.00 49.97 73 PRO A N 1
ATOM 542 C CA . PRO A 1 73 ? 6.430 17.685 10.624 1.00 49.97 73 PRO A CA 1
ATOM 543 C C . PRO A 1 73 ? 4.912 17.530 10.547 1.00 49.97 73 PRO A C 1
ATOM 545 O O . PRO A 1 73 ? 4.167 18.461 10.840 1.00 49.97 73 PRO A O 1
ATOM 548 N N . VAL A 1 74 ? 4.450 16.349 10.140 1.00 50.69 74 VAL A N 1
ATOM 549 C CA . VAL A 1 74 ? 3.025 16.009 10.134 1.00 50.69 74 VAL A CA 1
ATOM 550 C C . VAL A 1 74 ? 2.534 16.108 11.586 1.00 50.69 74 VAL A C 1
ATOM 552 O O . VAL A 1 74 ? 2.985 15.311 12.413 1.00 50.69 74 VAL A O 1
ATOM 555 N N . PRO A 1 75 ? 1.663 17.076 11.928 1.00 50.59 75 PRO A N 1
ATOM 556 C CA . PRO A 1 75 ? 1.271 17.302 13.313 1.00 50.59 75 PRO A CA 1
ATOM 557 C C . PRO A 1 75 ? 0.400 16.133 13.770 1.00 50.59 75 PRO A C 1
ATOM 559 O O . PRO A 1 75 ? -0.753 16.012 13.351 1.00 50.59 75 PRO A O 1
ATOM 562 N N . VAL A 1 76 ? 0.963 15.248 14.596 1.00 50.97 76 VAL A N 1
ATOM 563 C CA . VAL A 1 76 ? 0.294 14.040 15.111 1.00 50.97 76 VAL A CA 1
ATOM 564 C C . VAL A 1 76 ? -0.968 14.424 15.892 1.00 50.97 76 VAL A C 1
ATOM 566 O O . VAL A 1 76 ? -1.977 13.726 15.845 1.00 50.97 76 VAL A O 1
ATOM 569 N N . GLU A 1 77 ? -0.954 15.600 16.519 1.00 51.38 77 GLU A N 1
ATOM 570 C CA . GLU A 1 77 ? -2.048 16.197 17.282 1.00 51.38 77 GLU A CA 1
ATOM 571 C C . GLU A 1 77 ? -3.269 16.506 16.405 1.00 51.38 77 GLU A C 1
ATOM 573 O O . GLU A 1 77 ? -4.405 16.401 16.863 1.00 51.38 77 GLU A O 1
ATOM 578 N N . ARG A 1 78 ? -3.062 16.811 15.114 1.00 50.09 78 ARG A N 1
ATOM 579 C CA . ARG A 1 78 ? -4.151 17.030 14.144 1.00 50.09 78 ARG A CA 1
ATOM 580 C C . ARG A 1 78 ? -4.940 15.747 13.858 1.00 50.09 78 ARG A C 1
ATOM 582 O O . ARG A 1 78 ? -6.054 15.818 13.345 1.00 50.09 78 ARG A O 1
ATOM 589 N N . TYR A 1 79 ? -4.379 14.593 14.219 1.00 51.22 79 TYR A N 1
ATOM 590 C CA . TYR A 1 79 ? -4.970 13.270 14.041 1.00 51.22 79 TYR A CA 1
ATOM 591 C C . TYR A 1 79 ? -5.364 12.610 15.370 1.00 51.22 79 TYR A C 1
ATOM 593 O O . TYR A 1 79 ? -5.816 11.472 15.352 1.00 51.22 79 TYR A O 1
ATOM 601 N N . ALA A 1 80 ? -5.276 13.318 16.506 1.00 44.41 80 ALA A N 1
ATOM 602 C CA . ALA A 1 80 ? -5.466 12.788 17.866 1.00 44.41 80 ALA A CA 1
ATOM 603 C C . ALA A 1 80 ? -6.867 12.208 18.191 1.00 44.41 80 ALA A C 1
ATOM 605 O O . ALA A 1 80 ? -7.067 11.685 19.283 1.00 44.41 80 ALA A O 1
ATOM 606 N N . GLY A 1 81 ? -7.829 12.262 17.263 1.00 43.28 81 GLY A N 1
ATOM 607 C CA . GLY A 1 81 ? -9.135 11.586 17.365 1.00 43.28 81 GLY A CA 1
ATOM 608 C C . GLY A 1 81 ? -9.234 10.260 16.597 1.00 43.28 81 GLY A C 1
ATOM 609 O O . GLY A 1 81 ? -10.215 9.538 16.742 1.00 43.28 81 GLY A O 1
ATOM 610 N N . HIS A 1 82 ? -8.229 9.930 15.787 1.00 43.72 82 HIS A N 1
ATOM 611 C CA . HIS A 1 82 ? -8.121 8.669 15.065 1.00 43.72 82 HIS A CA 1
ATOM 612 C C . HIS A 1 82 ? -6.930 7.937 15.666 1.00 43.72 82 HIS A C 1
ATOM 614 O O . HIS A 1 82 ? -5.857 8.520 15.759 1.00 43.72 82 HIS A O 1
ATOM 620 N N . SER A 1 83 ? -7.106 6.704 16.143 1.00 41.84 83 SER A N 1
ATOM 621 C CA . SER A 1 83 ? -6.043 5.965 16.830 1.00 41.84 83 SER A CA 1
ATOM 622 C C . SER A 1 83 ? -4.813 5.832 15.932 1.00 41.84 83 SER A C 1
ATOM 624 O O . SER A 1 83 ? -4.741 4.930 15.094 1.00 41.84 83 SER A O 1
ATOM 626 N N . VAL A 1 84 ? -3.845 6.741 16.095 1.00 47.75 84 VAL A N 1
ATOM 627 C CA . VAL A 1 84 ? -2.583 6.647 15.380 1.00 47.75 84 VAL A CA 1
ATOM 628 C C . VAL A 1 84 ? -1.772 5.566 16.086 1.00 47.75 84 VAL A C 1
ATOM 630 O O . VAL A 1 84 ? -1.237 5.806 17.166 1.00 47.75 84 VAL A O 1
ATOM 633 N N . THR A 1 85 ? -1.760 4.341 15.560 1.00 45.69 85 THR A N 1
ATOM 634 C CA . THR A 1 85 ? -1.132 3.211 16.258 1.00 45.69 85 THR A CA 1
ATOM 635 C C . THR A 1 85 ? 0.382 3.334 16.122 1.00 45.69 85 THR A C 1
ATOM 637 O O . THR A 1 85 ? 0.951 2.983 15.090 1.00 45.69 85 THR A O 1
ATOM 640 N N . ALA A 1 86 ? 1.037 3.886 17.144 1.00 45.72 86 ALA A N 1
ATOM 641 C CA . ALA A 1 86 ? 2.489 3.989 17.195 1.00 45.72 86 ALA A CA 1
ATOM 642 C C . ALA A 1 86 ? 3.122 2.589 17.104 1.00 45.72 86 ALA A C 1
ATOM 644 O O . ALA A 1 86 ? 2.752 1.685 17.852 1.00 45.72 86 ALA A O 1
ATOM 645 N N . VAL A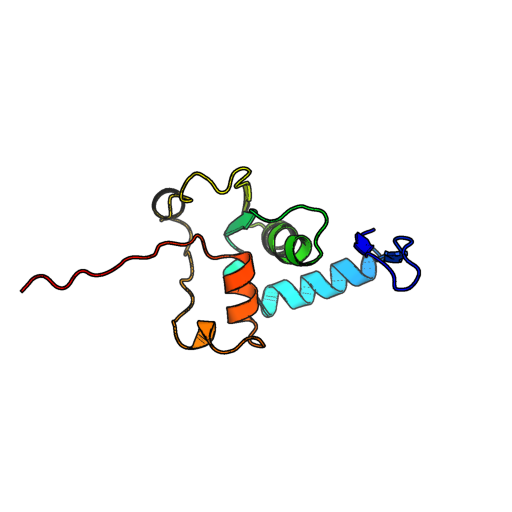 1 87 ? 4.068 2.409 16.180 1.00 46.38 87 VAL A N 1
ATOM 646 C CA . VAL A 1 87 ? 4.841 1.165 16.045 1.00 46.38 87 VAL A CA 1
ATOM 647 C C . VAL A 1 87 ? 5.968 1.174 17.079 1.00 46.38 87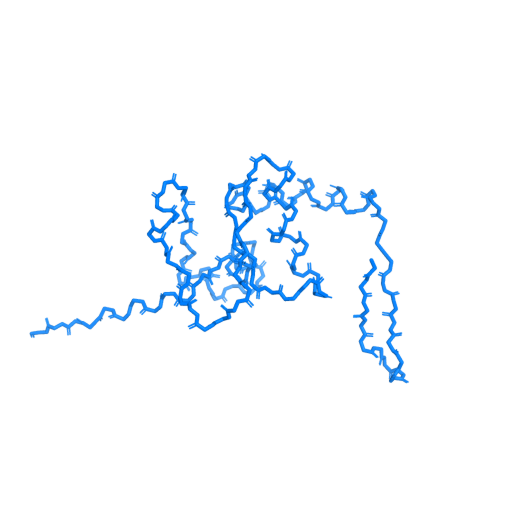 VAL A C 1
ATOM 649 O O . VAL A 1 87 ? 6.655 2.183 17.245 1.00 46.38 87 VAL A O 1
ATOM 652 N N . THR A 1 88 ? 6.148 0.068 17.797 1.00 49.38 88 THR A N 1
ATOM 653 C CA . THR A 1 88 ? 7.146 -0.062 18.871 1.00 49.38 88 THR A CA 1
ATOM 654 C C . THR A 1 88 ? 8.579 -0.190 18.323 1.00 49.38 88 THR A C 1
ATOM 656 O O . THR A 1 88 ? 8.804 -0.536 17.161 1.00 49.38 88 THR A O 1
ATOM 659 N N . ASP A 1 89 ? 9.595 0.065 19.158 1.00 45.53 89 ASP A N 1
ATOM 660 C CA . ASP A 1 89 ? 11.015 -0.026 18.765 1.00 45.53 89 ASP A CA 1
ATOM 661 C C . ASP A 1 89 ? 11.492 -1.446 18.417 1.00 45.53 89 ASP A C 1
ATOM 663 O O . ASP A 1 89 ? 12.498 -1.605 17.722 1.00 45.53 89 ASP A O 1
ATOM 667 N N . GLU A 1 90 ? 10.786 -2.473 18.882 1.00 44.56 90 GLU A N 1
ATOM 668 C CA . GLU A 1 90 ? 11.021 -3.874 18.526 1.00 44.56 90 GLU A CA 1
ATOM 669 C C . GLU A 1 90 ? 10.522 -4.169 17.103 1.00 44.56 90 GLU A C 1
ATOM 671 O O . GLU A 1 90 ? 11.243 -4.724 16.273 1.00 44.56 90 GLU A O 1
ATOM 676 N N . GLU A 1 91 ? 9.333 -3.670 16.764 1.00 46.84 91 GLU A N 1
ATOM 677 C CA . GLU A 1 91 ? 8.732 -3.779 15.431 1.00 46.84 91 GLU A CA 1
ATOM 678 C C . GLU A 1 91 ? 9.511 -2.966 14.382 1.00 46.84 91 GLU A C 1
ATOM 680 O O . GLU A 1 91 ? 9.594 -3.351 13.214 1.00 46.84 91 GLU A O 1
ATOM 685 N N . ARG A 1 92 ? 10.199 -1.898 14.806 1.00 48.69 92 ARG A N 1
ATOM 686 C CA . ARG A 1 92 ? 11.153 -1.140 13.980 1.00 48.69 92 ARG A CA 1
ATOM 687 C C . ARG A 1 92 ? 12.354 -1.979 13.517 1.00 48.69 92 ARG A C 1
ATOM 689 O O . ARG A 1 92 ? 12.953 -1.651 12.500 1.00 48.69 92 ARG A O 1
ATOM 696 N N . ARG A 1 93 ? 12.730 -3.045 14.234 1.00 46.94 93 ARG A N 1
ATOM 697 C CA . ARG A 1 93 ? 13.929 -3.857 13.931 1.00 46.94 93 ARG A CA 1
ATOM 698 C C . ARG A 1 93 ? 13.647 -5.093 13.083 1.00 46.94 93 ARG A C 1
ATOM 700 O O . ARG A 1 93 ? 14.598 -5.726 12.636 1.00 46.94 93 ARG A O 1
ATOM 707 N N . SER A 1 94 ? 12.378 -5.433 12.852 1.00 44.72 94 SER A N 1
ATOM 708 C CA . SER A 1 94 ? 11.992 -6.577 12.023 1.00 44.72 94 SER A CA 1
ATOM 709 C C . SER A 1 94 ? 11.551 -6.111 10.631 1.00 44.72 94 SER A C 1
ATOM 711 O O . SER A 1 94 ? 10.374 -5.787 10.458 1.00 44.72 94 SER A O 1
ATOM 713 N N . PRO A 1 95 ? 12.447 -6.098 9.623 1.00 50.16 95 PRO A N 1
ATOM 714 C CA . PRO A 1 95 ? 12.153 -5.559 8.290 1.00 50.16 95 PRO A CA 1
ATOM 715 C C . PRO A 1 95 ? 11.042 -6.308 7.536 1.00 50.16 95 PRO A C 1
ATOM 717 O O . PRO A 1 95 ? 10.539 -5.815 6.531 1.00 50.16 95 PRO A O 1
ATOM 720 N N . TRP A 1 96 ? 10.638 -7.482 8.027 1.00 45.31 96 TRP A N 1
ATOM 721 C CA . TRP A 1 96 ? 9.681 -8.374 7.370 1.00 45.31 96 TRP A CA 1
ATOM 722 C C . TRP A 1 96 ? 8.314 -8.440 8.064 1.00 45.31 96 TRP A C 1
ATOM 724 O O . TRP A 1 96 ? 7.438 -9.177 7.616 1.00 45.31 96 TRP A O 1
ATOM 734 N N . SER A 1 97 ? 8.102 -7.703 9.161 1.00 56.03 97 SER A N 1
ATOM 735 C CA . SER A 1 97 ? 6.809 -7.722 9.852 1.00 56.03 97 SER A CA 1
ATOM 736 C C . SER A 1 97 ? 5.785 -6.812 9.165 1.00 56.03 97 SER A C 1
ATOM 738 O O . SER A 1 97 ? 6.111 -5.720 8.695 1.00 56.03 97 SER A O 1
ATOM 740 N N . ALA A 1 98 ? 4.511 -7.219 9.164 1.00 52.81 98 ALA A N 1
ATOM 741 C CA . ALA A 1 98 ? 3.419 -6.386 8.655 1.00 52.81 98 ALA A CA 1
ATOM 742 C C . ALA A 1 98 ? 3.358 -5.015 9.358 1.00 52.81 98 ALA A C 1
ATOM 744 O O . ALA A 1 98 ? 3.039 -4.000 8.743 1.00 52.81 98 ALA A O 1
ATOM 745 N N . ARG A 1 99 ? 3.745 -4.971 10.637 1.00 51.06 99 ARG A N 1
ATOM 746 C CA . ARG A 1 99 ? 3.820 -3.741 11.432 1.00 51.06 99 ARG A CA 1
ATOM 747 C C . ARG A 1 99 ? 5.004 -2.841 11.051 1.00 51.06 99 ARG A C 1
ATOM 749 O O . ARG A 1 99 ? 4.861 -1.626 11.090 1.00 51.06 99 ARG A O 1
ATOM 756 N N . HIS A 1 100 ? 6.127 -3.401 10.603 1.00 53.03 100 HIS A N 1
ATOM 757 C CA . HIS A 1 100 ? 7.257 -2.632 10.065 1.00 53.03 100 HIS A CA 1
ATOM 758 C C . HIS A 1 100 ? 6.964 -2.042 8.684 1.00 53.03 100 HIS A C 1
ATOM 760 O O . HIS A 1 100 ? 7.271 -0.882 8.417 1.00 53.03 100 HIS A O 1
ATOM 766 N N . ALA A 1 101 ? 6.328 -2.823 7.809 1.00 56.19 101 ALA A N 1
ATOM 767 C CA . ALA A 1 101 ? 5.844 -2.309 6.534 1.00 56.19 101 ALA A CA 1
ATOM 768 C C . ALA A 1 101 ? 4.835 -1.176 6.767 1.00 56.19 101 ALA A C 1
ATOM 770 O O . ALA A 1 101 ? 4.976 -0.116 6.165 1.00 56.19 101 ALA A O 1
ATOM 771 N N . ALA A 1 102 ? 3.904 -1.347 7.717 1.00 53.75 102 ALA A N 1
ATOM 772 C CA . ALA A 1 102 ? 3.028 -0.266 8.150 1.00 53.75 102 ALA A CA 1
ATOM 773 C C . ALA A 1 102 ? 3.842 0.947 8.626 1.00 53.75 102 ALA A C 1
ATOM 775 O O . ALA A 1 102 ? 3.619 2.017 8.097 1.00 53.75 102 ALA A O 1
ATOM 776 N N . TYR A 1 103 ? 4.848 0.809 9.500 1.00 56.59 103 TYR A N 1
ATOM 777 C CA . TYR A 1 103 ? 5.725 1.920 9.923 1.00 56.59 103 TYR A CA 1
ATOM 778 C C . TYR A 1 103 ? 6.355 2.700 8.758 1.00 56.59 103 TYR A C 1
ATOM 780 O O . TYR A 1 103 ? 6.269 3.927 8.741 1.00 56.59 103 TYR A O 1
ATOM 788 N N . MET A 1 104 ? 6.949 2.011 7.772 1.00 55.50 104 MET A N 1
ATOM 789 C CA . MET A 1 104 ? 7.551 2.668 6.599 1.00 55.50 104 MET A CA 1
ATOM 790 C C . MET A 1 104 ? 6.533 3.443 5.757 1.00 55.50 104 MET A C 1
ATOM 792 O O . MET A 1 104 ? 6.903 4.378 5.053 1.00 55.50 104 MET A O 1
ATOM 796 N N . ILE A 1 105 ? 5.266 3.041 5.830 1.00 58.03 105 ILE A N 1
ATOM 797 C CA . ILE A 1 105 ? 4.144 3.673 5.139 1.00 58.03 105 ILE A CA 1
ATOM 798 C C . ILE A 1 105 ? 3.482 4.766 6.000 1.00 58.03 105 ILE A C 1
ATOM 800 O O . ILE A 1 105 ? 2.858 5.683 5.476 1.00 58.03 105 ILE A O 1
ATOM 804 N N . TYR A 1 106 ? 3.566 4.644 7.324 1.00 53.69 106 TYR A N 1
ATOM 805 C CA . TYR A 1 106 ? 2.638 5.261 8.267 1.00 53.69 106 TYR A CA 1
ATOM 806 C C . TYR A 1 106 ? 3.266 6.305 9.180 1.00 53.69 106 TYR A C 1
ATOM 808 O O . TYR A 1 106 ? 2.558 7.191 9.651 1.00 53.69 106 TYR A O 1
ATOM 816 N N . THR A 1 107 ? 4.555 6.204 9.508 1.00 47.75 107 THR A N 1
ATOM 817 C CA . THR A 1 107 ? 5.094 7.008 10.607 1.00 47.75 107 THR A CA 1
ATOM 818 C C . THR A 1 107 ? 5.626 8.362 10.146 1.00 47.75 107 THR A C 1
ATOM 820 O O . THR A 1 107 ? 6.645 8.420 9.453 1.00 47.75 107 THR A O 1
ATOM 823 N N . PRO A 1 108 ? 5.029 9.476 10.611 1.00 40.34 108 PRO A N 1
ATOM 824 C CA . PRO A 1 108 ? 5.717 10.749 10.592 1.00 40.34 108 PRO A CA 1
ATOM 825 C C . PRO A 1 108 ? 6.835 10.712 11.633 1.00 40.34 108 PRO A C 1
ATOM 827 O O . PRO A 1 108 ? 6.644 10.258 12.760 1.00 40.34 108 PRO A O 1
ATOM 830 N N . ALA A 1 109 ? 8.027 11.158 11.252 1.00 36.53 109 ALA A N 1
ATOM 831 C CA . ALA A 1 109 ? 9.206 11.129 12.105 1.00 36.53 109 ALA A CA 1
ATOM 832 C C . ALA A 1 109 ? 9.071 12.081 13.312 1.00 36.53 109 ALA A C 1
ATOM 834 O O . ALA A 1 109 ? 9.657 13.159 13.321 1.00 36.53 109 ALA A O 1
ATOM 835 N N . SER A 1 110 ? 8.363 11.689 14.372 1.00 38.97 110 SER A N 1
ATOM 836 C CA . SER A 1 110 ? 8.494 12.343 15.672 1.00 38.97 110 SER A CA 1
ATOM 837 C C . SER A 1 110 ? 9.631 11.673 16.449 1.00 38.97 110 SER A C 1
ATOM 839 O O . SER A 1 110 ? 9.488 10.659 17.127 1.00 38.97 110 SER A O 1
ATOM 841 N N . LYS A 1 111 ? 10.834 12.246 16.346 1.00 35.50 111 LYS A N 1
ATOM 842 C CA . LYS A 1 111 ? 11.885 11.995 17.339 1.00 35.50 111 LYS A CA 1
ATOM 843 C C . LYS A 1 111 ? 11.514 12.757 18.613 1.00 35.50 111 LYS A C 1
ATOM 845 O O . LYS A 1 111 ? 12.019 13.856 18.829 1.00 35.50 111 LYS A O 1
ATOM 850 N N . SER A 1 112 ? 10.680 12.189 19.483 1.00 36.53 112 SER A N 1
ATOM 851 C CA . SER A 1 112 ? 10.640 12.650 20.873 1.00 36.53 112 SER A CA 1
ATOM 852 C C . SER A 1 112 ? 11.916 12.163 21.568 1.00 36.53 112 SER A C 1
ATOM 854 O O . SER A 1 112 ? 12.001 11.097 22.169 1.00 36.53 112 SER A O 1
ATOM 856 N N . ARG A 1 113 ? 12.984 12.957 21.442 1.00 36.38 113 ARG A N 1
ATOM 857 C CA . ARG A 1 113 ? 14.139 12.847 22.333 1.00 36.38 113 ARG A CA 1
ATOM 858 C C . ARG A 1 113 ? 13.648 13.291 23.707 1.00 36.38 113 ARG A C 1
ATOM 860 O O . ARG A 1 113 ? 13.634 14.486 23.996 1.00 36.38 113 ARG A O 1
ATOM 867 N N . THR A 1 114 ? 13.255 12.348 24.555 1.00 36.31 114 THR A N 1
ATOM 868 C CA . THR A 1 114 ? 13.191 12.568 25.999 1.00 36.31 114 THR A CA 1
ATOM 869 C C . THR A 1 114 ? 14.605 12.918 26.461 1.00 36.31 114 THR A C 1
ATOM 871 O O . THR A 1 114 ? 15.448 12.065 26.727 1.00 36.31 114 THR A O 1
ATOM 874 N N . ARG A 1 115 ? 14.919 14.219 26.477 1.00 34.56 115 ARG A N 1
ATOM 875 C CA . ARG A 1 115 ? 16.045 14.736 27.252 1.00 34.56 115 ARG A CA 1
ATOM 876 C C . ARG A 1 115 ? 15.655 14.538 28.708 1.00 34.56 115 ARG A C 1
ATOM 878 O O . ARG A 1 115 ? 14.894 15.327 29.253 1.00 34.56 115 ARG A O 1
ATOM 885 N N . ASN A 1 116 ? 16.171 13.466 29.293 1.00 32.00 116 ASN A N 1
ATOM 886 C CA . ASN A 1 116 ? 16.216 13.291 30.732 1.00 32.00 116 ASN A CA 1
ATOM 887 C C . ASN A 1 116 ? 16.983 14.500 31.297 1.00 32.00 116 ASN A C 1
ATOM 889 O O . ASN A 1 116 ? 18.182 14.641 31.044 1.00 32.00 116 ASN A O 1
ATOM 893 N N . ARG A 1 117 ? 16.276 15.438 31.933 1.00 34.66 117 ARG A N 1
ATOM 894 C CA . ARG A 1 117 ? 16.901 16.470 32.761 1.00 34.66 117 ARG A CA 1
ATOM 895 C C . ARG A 1 117 ? 17.008 15.881 34.162 1.00 34.66 117 ARG A C 1
ATOM 897 O O . ARG A 1 117 ? 15.982 15.603 34.776 1.00 34.66 117 ARG A O 1
ATOM 904 N N . ALA A 1 118 ? 18.250 15.641 34.574 1.00 40.41 118 ALA A N 1
ATOM 905 C CA . ALA A 1 118 ? 18.636 15.650 35.977 1.00 40.41 118 ALA A CA 1
ATOM 906 C C . ALA A 1 118 ? 18.496 17.072 36.541 1.00 40.41 118 ALA A C 1
ATOM 908 O O . ALA A 1 118 ? 18.569 18.029 35.726 1.00 40.41 118 ALA A O 1
#

pLDDT: mean 70.77, std 21.86, range [32.0, 97.94]

Radius of gyration: 16.41 Å; chains: 1; bounding box: 33×30×57 Å

Sequence (118 aa):
MIYTSGSTGRPKGVVIEHHALATYLHRARSTYSAMTGVTVLHSPLAFDLTITALWTPLTAGGTVHLALTLTEPVPVERYAGHSVTAVTDEERRSPWSARHAAYMIYTPASKSRTRNRA

InterPro domains:
  IPR000873 AMP-dependent synthetase/ligase domain [PF00501] (1-68)
  IPR020845 AMP-binding, conserved site [PS00455] (1-12)
  IPR042099 ANL, N-terminal domain [G3DSA:3.40.50.12780] (1-89)